Protein AF-U9SFC7-F1 (afdb_monomer_lite)

Sequence (165 aa):
MQNTEILEKFEDMKKNMADGSLTNGLVIQDLENRIRNLEADVTAKKRIILEKSETNNALWEKIKALEIKEEKMFSSRLSYSDIKDKFHWQAVKRLELDVQHDDTTVIKDMVKTFHAFFGKIIRVKGMRFIILYFNTETHLMNAINESAKINDISQGLWLKKKRFY

Radius of gyration: 39.77 Å; chains: 1; bounding box: 69×37×123 Å

Foldseek 3Di:
DVVVVVVVVVVVVVVVVVVVVVVVVVVVVVVVVVVVVVVVVVVVVVVVVVVVVVVVVVVVVVVVVVVVVVCVVVVPPQPPVNVCVQQVLKWKFWDDPDDDDDQVNVFVVLCVVLVFPGKDWDADPNTIMIMTGHRDPVSSVSQQVVQVVPDPPNGGIGTDDDDDD

Structure (mmCIF, N/CA/C/O backbone):
data_AF-U9SFC7-F1
#
_entry.id   AF-U9SFC7-F1
#
loop_
_atom_site.group_PDB
_atom_site.id
_atom_site.type_symbol
_atom_site.label_atom_id
_atom_site.label_alt_id
_atom_site.label_comp_id
_atom_site.label_asym_id
_atom_site.label_entity_id
_atom_site.label_seq_id
_atom_site.pdbx_PDB_ins_code
_atom_site.Cartn_x
_atom_site.Cartn_y
_atom_site.Cartn_z
_atom_site.occupancy
_atom_site.B_iso_or_equiv
_atom_site.auth_seq_id
_atom_site.auth_comp_id
_atom_site.auth_asym_id
_atom_site.auth_atom_id
_atom_site.pdbx_PDB_model_num
ATOM 1 N N . MET A 1 1 ? 39.777 -5.825 -84.885 1.00 63.31 1 MET A N 1
ATOM 2 C CA . MET A 1 1 ? 38.981 -6.692 -83.991 1.00 63.31 1 MET A CA 1
ATOM 3 C C . MET A 1 1 ? 39.406 -6.544 -82.528 1.00 63.31 1 MET A C 1
ATOM 5 O O . MET A 1 1 ? 38.562 -6.188 -81.726 1.00 63.31 1 MET A O 1
ATOM 9 N N . GLN A 1 2 ? 40.695 -6.671 -82.177 1.00 72.94 2 GLN A N 1
ATOM 10 C CA . GLN A 1 2 ? 41.158 -6.489 -80.783 1.00 72.94 2 GLN A CA 1
ATOM 11 C C . GLN A 1 2 ? 40.906 -5.092 -80.178 1.00 72.94 2 GLN A C 1
ATOM 13 O O . GLN A 1 2 ? 40.429 -4.993 -79.055 1.00 72.94 2 GLN A O 1
ATOM 18 N N . ASN A 1 3 ? 41.177 -4.000 -80.904 1.00 80.19 3 ASN A N 1
ATOM 19 C CA . ASN A 1 3 ? 41.010 -2.646 -80.345 1.00 80.19 3 ASN A CA 1
ATOM 20 C C . ASN A 1 3 ? 39.547 -2.286 -80.034 1.00 80.19 3 ASN A C 1
ATOM 22 O O . ASN A 1 3 ? 39.285 -1.543 -79.094 1.00 80.19 3 ASN A O 1
ATOM 26 N N . THR A 1 4 ? 38.598 -2.824 -80.802 1.00 85.94 4 THR A N 1
ATOM 27 C CA . THR A 1 4 ? 37.156 -2.638 -80.580 1.00 85.94 4 THR A CA 1
ATOM 28 C C . THR A 1 4 ? 36.675 -3.347 -79.312 1.00 85.94 4 THR A C 1
ATOM 30 O O . THR A 1 4 ? 35.965 -2.734 -78.525 1.00 85.94 4 THR A O 1
ATOM 33 N N . GLU A 1 5 ? 37.138 -4.574 -79.048 1.00 87.12 5 GLU A N 1
ATOM 34 C CA . GLU A 1 5 ? 36.825 -5.301 -77.802 1.00 87.12 5 GLU A CA 1
ATOM 35 C C . GLU A 1 5 ? 37.425 -4.623 -76.559 1.00 87.12 5 GLU A C 1
ATOM 37 O O . GLU A 1 5 ? 36.844 -4.652 -75.475 1.00 87.12 5 GLU A O 1
ATOM 42 N N . ILE A 1 6 ? 38.603 -4.003 -76.695 1.00 91.00 6 ILE A N 1
ATOM 43 C CA . ILE A 1 6 ? 39.232 -3.238 -75.610 1.00 91.00 6 ILE A CA 1
ATOM 44 C C . ILE A 1 6 ? 38.394 -1.997 -75.272 1.00 91.00 6 ILE A C 1
ATOM 46 O O . ILE A 1 6 ? 38.148 -1.733 -74.097 1.00 91.00 6 ILE A O 1
ATOM 50 N N . LEU A 1 7 ? 37.933 -1.259 -76.286 1.00 88.81 7 LEU A N 1
ATOM 51 C CA . LEU A 1 7 ? 37.062 -0.089 -76.118 1.00 88.81 7 LEU A CA 1
ATOM 52 C C . LEU A 1 7 ? 35.744 -0.440 -75.416 1.00 88.81 7 LEU A C 1
ATOM 54 O O . LEU A 1 7 ? 35.350 0.261 -74.488 1.00 88.81 7 LEU A O 1
ATOM 58 N N . GLU A 1 8 ? 35.110 -1.546 -75.804 1.00 91.38 8 GLU A N 1
ATOM 59 C CA . GLU A 1 8 ? 33.875 -2.034 -75.178 1.00 91.38 8 GLU A CA 1
ATOM 60 C C . GLU A 1 8 ? 34.084 -2.367 -73.692 1.00 91.38 8 GLU A C 1
ATOM 62 O O . GLU A 1 8 ? 33.348 -1.881 -72.835 1.00 91.38 8 GLU A O 1
ATOM 67 N N . LYS A 1 9 ? 35.173 -3.075 -73.353 1.00 93.12 9 LYS A N 1
ATOM 68 C CA . LYS A 1 9 ? 35.537 -3.361 -71.953 1.00 93.12 9 LYS A CA 1
ATOM 69 C C . LYS A 1 9 ? 35.805 -2.101 -71.128 1.00 93.12 9 LYS A C 1
ATOM 71 O O . LYS A 1 9 ? 35.504 -2.086 -69.935 1.00 93.12 9 LYS A O 1
ATOM 76 N N . PHE A 1 10 ? 36.393 -1.060 -71.721 1.00 91.69 10 PHE A N 1
ATOM 77 C CA . PHE A 1 10 ? 36.621 0.211 -71.027 1.00 91.69 10 PHE A CA 1
ATOM 78 C C . PHE A 1 10 ? 35.313 0.945 -70.722 1.00 91.69 10 PHE A C 1
ATOM 80 O O . PHE A 1 10 ? 35.169 1.481 -69.621 1.00 91.69 10 PHE A O 1
ATOM 87 N N . GLU A 1 11 ? 34.365 0.968 -71.659 1.00 91.81 11 GLU A N 1
ATOM 88 C CA . GLU A 1 11 ? 33.059 1.599 -71.438 1.00 91.81 11 GLU A CA 1
ATOM 89 C C . GLU A 1 11 ? 32.216 0.829 -70.411 1.00 91.81 11 GLU A C 1
ATOM 91 O O . GLU A 1 11 ? 31.662 1.444 -69.497 1.00 91.81 11 GLU A O 1
ATOM 96 N N . ASP A 1 12 ? 32.222 -0.506 -70.450 1.00 93.06 12 ASP A N 1
ATOM 97 C CA . ASP A 1 12 ? 31.592 -1.330 -69.410 1.00 93.06 12 ASP A CA 1
ATOM 98 C C . ASP A 1 12 ? 32.208 -1.080 -68.029 1.00 93.06 12 ASP A C 1
ATOM 100 O O . ASP A 1 12 ? 31.502 -0.960 -67.027 1.00 93.06 12 ASP A O 1
ATOM 104 N N . MET A 1 13 ? 33.535 -0.945 -67.955 1.00 93.31 13 MET A N 1
ATOM 105 C CA . MET A 1 13 ? 34.221 -0.644 -66.699 1.00 93.31 13 MET A CA 1
ATOM 106 C C . MET A 1 13 ? 33.838 0.737 -66.153 1.00 93.31 13 MET A C 1
ATOM 108 O O . MET A 1 13 ? 33.607 0.871 -64.951 1.00 93.31 13 MET A O 1
ATOM 112 N N . LYS A 1 14 ? 33.720 1.758 -67.015 1.00 92.75 14 LYS A N 1
ATOM 113 C CA . LYS A 1 14 ? 33.230 3.088 -66.613 1.00 92.75 14 LYS A CA 1
ATOM 114 C C . LYS A 1 14 ? 31.801 3.028 -66.095 1.00 92.75 14 LYS A C 1
ATOM 116 O O . LYS A 1 14 ? 31.518 3.617 -65.053 1.00 92.75 14 LYS A O 1
ATOM 121 N N . LYS A 1 15 ? 30.918 2.315 -66.796 1.00 92.12 15 LYS A N 1
ATOM 122 C CA . LYS A 1 15 ? 29.519 2.156 -66.395 1.00 92.12 15 LYS A CA 1
ATOM 123 C C . LYS A 1 15 ? 29.411 1.463 -65.038 1.00 92.12 15 LYS A C 1
ATOM 125 O O . LYS A 1 15 ? 28.776 1.996 -64.137 1.00 92.12 15 LYS A O 1
ATOM 130 N N . ASN A 1 16 ? 30.122 0.354 -64.851 1.00 92.94 16 ASN A N 1
ATOM 131 C CA . ASN A 1 16 ? 30.145 -0.374 -63.582 1.00 92.94 16 ASN A CA 1
ATOM 132 C C . ASN A 1 16 ? 30.718 0.473 -62.432 1.00 92.94 16 ASN A C 1
ATOM 134 O O . ASN A 1 16 ? 30.228 0.394 -61.306 1.00 92.94 16 ASN A O 1
ATOM 138 N N . MET A 1 17 ? 31.728 1.313 -62.697 1.00 91.31 17 MET A N 1
ATOM 139 C CA . MET A 1 17 ? 32.237 2.267 -61.704 1.00 91.31 17 MET A CA 1
ATOM 140 C C . MET A 1 17 ? 31.202 3.335 -61.336 1.00 91.31 17 MET A C 1
ATOM 142 O O . MET A 1 17 ? 31.046 3.644 -60.154 1.00 91.31 17 MET A O 1
ATOM 146 N N . ALA A 1 18 ? 30.489 3.889 -62.319 1.00 90.25 18 ALA A N 1
ATOM 147 C CA . ALA A 1 18 ? 29.443 4.880 -62.081 1.00 90.25 18 ALA A CA 1
ATOM 148 C C . ALA A 1 18 ? 28.267 4.281 -61.290 1.00 90.25 18 ALA A C 1
ATOM 150 O O . ALA A 1 18 ? 27.877 4.837 -60.264 1.00 90.25 18 ALA A O 1
ATOM 151 N N . ASP A 1 19 ? 27.769 3.113 -61.700 1.00 91.56 19 ASP A N 1
ATOM 152 C CA . ASP A 1 19 ? 26.674 2.404 -61.030 1.00 91.56 19 ASP A CA 1
ATOM 153 C C . ASP A 1 19 ? 27.064 1.993 -59.599 1.00 91.56 19 ASP A C 1
ATOM 155 O O . ASP A 1 19 ? 26.276 2.149 -58.660 1.00 91.56 19 ASP A O 1
ATOM 159 N N . GLY A 1 20 ? 28.308 1.543 -59.394 1.00 92.38 20 GLY A N 1
ATOM 160 C CA . GLY A 1 20 ? 28.853 1.253 -58.067 1.00 92.38 20 GLY A CA 1
ATOM 161 C C . GLY A 1 20 ? 28.951 2.498 -57.180 1.00 92.38 20 GLY A C 1
ATOM 162 O O . GLY A 1 20 ? 28.582 2.451 -56.006 1.00 92.38 20 GLY A O 1
ATOM 163 N N . SER A 1 21 ? 29.390 3.634 -57.733 1.00 91.50 21 SER A N 1
ATOM 164 C CA . SER A 1 21 ? 29.454 4.911 -57.010 1.00 91.50 21 SER A CA 1
ATOM 165 C C . SER A 1 21 ? 28.065 5.407 -56.596 1.00 91.50 21 SER A C 1
ATOM 167 O O . SER A 1 21 ? 27.882 5.795 -55.441 1.00 91.50 21 SER A O 1
ATOM 169 N N . LEU A 1 22 ? 27.079 5.329 -57.496 1.00 93.31 22 LEU A N 1
ATOM 170 C CA . LEU A 1 22 ? 25.687 5.693 -57.218 1.00 93.31 22 LEU A CA 1
ATOM 171 C C . LEU A 1 22 ? 25.072 4.790 -56.142 1.00 93.31 22 LEU A C 1
ATOM 173 O O . LEU A 1 22 ? 24.475 5.285 -55.186 1.00 93.31 22 LEU A O 1
ATOM 177 N N . THR A 1 23 ? 25.265 3.474 -56.261 1.00 93.12 23 THR A N 1
ATOM 178 C CA . THR A 1 23 ? 24.751 2.492 -55.294 1.00 93.12 23 THR A CA 1
ATOM 179 C C . THR A 1 23 ? 25.340 2.731 -53.905 1.00 93.12 23 THR A C 1
ATOM 181 O O . THR A 1 23 ? 24.604 2.790 -52.922 1.00 93.12 23 THR A O 1
ATOM 184 N N . ASN A 1 24 ? 26.655 2.945 -53.817 1.00 94.44 24 ASN A N 1
ATOM 185 C CA . ASN A 1 24 ? 27.319 3.242 -52.550 1.00 94.44 24 ASN A CA 1
ATOM 186 C C . ASN A 1 24 ? 26.825 4.561 -51.941 1.00 94.44 24 ASN A C 1
ATOM 188 O O . ASN A 1 24 ? 26.574 4.608 -50.740 1.00 94.44 24 ASN A O 1
ATOM 192 N N . GLY A 1 25 ? 26.634 5.608 -52.751 1.00 95.38 25 GLY A N 1
ATOM 193 C CA . GLY A 1 25 ? 26.096 6.890 -52.285 1.00 95.38 25 GLY A CA 1
ATOM 194 C C . GLY A 1 25 ? 24.703 6.759 -51.662 1.00 95.38 25 GLY A C 1
ATOM 195 O O . GLY A 1 25 ? 24.458 7.298 -50.584 1.00 95.38 25 GLY A O 1
ATOM 196 N N . LEU A 1 26 ? 23.816 5.978 -52.287 1.00 94.56 26 LEU A N 1
ATOM 197 C CA . LEU A 1 26 ? 22.476 5.704 -51.755 1.00 94.56 26 LEU A CA 1
ATOM 198 C C . LEU A 1 26 ? 22.524 4.935 -50.428 1.00 94.56 26 LEU A C 1
ATOM 200 O O . LEU A 1 26 ? 21.808 5.282 -49.489 1.00 94.56 26 LEU A O 1
ATOM 204 N N . VAL A 1 27 ? 23.381 3.913 -50.333 1.00 95.31 27 VAL A N 1
ATOM 205 C CA . VAL A 1 27 ? 23.550 3.126 -49.099 1.00 95.31 27 VAL A CA 1
ATOM 206 C C . VAL A 1 27 ? 24.110 3.989 -47.969 1.00 95.31 27 VAL A C 1
ATOM 208 O O . VAL A 1 27 ? 23.623 3.908 -46.843 1.00 95.31 27 VAL A O 1
ATOM 211 N N . ILE A 1 28 ? 25.096 4.844 -48.257 1.00 97.25 28 ILE A N 1
ATOM 212 C CA . ILE A 1 28 ? 25.664 5.774 -47.273 1.00 97.25 28 ILE A CA 1
ATOM 213 C C . ILE A 1 28 ? 24.575 6.713 -46.747 1.00 97.25 28 ILE A C 1
ATOM 215 O O . ILE A 1 28 ? 24.419 6.837 -45.534 1.00 97.25 28 ILE A O 1
ATOM 219 N N . GLN A 1 29 ? 23.764 7.293 -47.633 1.00 97.00 29 GLN A N 1
ATOM 220 C CA . GLN A 1 29 ? 22.690 8.201 -47.237 1.00 97.00 29 GLN A CA 1
ATOM 221 C C . GLN A 1 29 ? 21.628 7.511 -46.358 1.00 97.00 29 GLN A C 1
ATOM 223 O O . GLN A 1 29 ? 21.168 8.097 -45.375 1.00 97.00 29 GLN A O 1
ATOM 228 N N . ASP A 1 30 ? 21.237 6.268 -46.671 1.00 97.75 30 ASP A N 1
ATOM 229 C CA . ASP A 1 30 ? 20.319 5.494 -45.819 1.00 97.75 30 ASP A CA 1
ATOM 230 C C . ASP A 1 30 ? 20.911 5.250 -44.423 1.00 97.75 30 ASP A C 1
ATOM 232 O O . ASP A 1 30 ? 20.249 5.477 -43.406 1.00 97.75 30 ASP A O 1
ATOM 236 N N . LEU A 1 31 ? 22.184 4.851 -44.359 1.00 98.19 31 LEU A N 1
ATOM 237 C CA . LEU A 1 31 ? 22.876 4.616 -43.093 1.00 98.19 31 LEU A CA 1
ATOM 238 C C . LEU A 1 31 ? 22.991 5.896 -42.257 1.00 98.19 31 LEU A C 1
ATOM 240 O O . LEU A 1 31 ? 22.696 5.863 -41.063 1.00 98.19 31 LEU A O 1
ATOM 244 N N . GLU A 1 32 ? 23.335 7.031 -42.864 1.00 98.00 32 GLU A N 1
ATOM 245 C CA . GLU A 1 32 ? 23.390 8.333 -42.186 1.00 98.00 32 GLU A CA 1
ATOM 246 C C . GLU A 1 32 ? 22.022 8.753 -41.633 1.00 98.00 32 GLU A C 1
ATOM 248 O O . GLU A 1 32 ? 21.917 9.241 -40.504 1.00 98.00 32 GLU A O 1
ATOM 253 N N . ASN A 1 33 ? 20.944 8.527 -42.389 1.00 98.00 33 ASN A N 1
ATOM 254 C CA . ASN A 1 33 ? 19.582 8.786 -41.919 1.00 98.00 33 ASN A CA 1
ATOM 255 C C . ASN A 1 33 ? 19.225 7.912 -40.711 1.00 98.00 33 ASN A C 1
ATOM 257 O O . ASN A 1 33 ? 18.670 8.405 -39.725 1.00 98.00 33 ASN A O 1
ATOM 261 N N . ARG A 1 34 ? 19.567 6.620 -40.760 1.00 98.50 34 ARG A N 1
ATOM 262 C CA . ARG A 1 34 ? 19.332 5.681 -39.655 1.00 98.50 34 ARG A CA 1
ATOM 263 C C . ARG A 1 34 ? 20.129 6.058 -38.411 1.00 98.50 34 ARG A C 1
ATOM 265 O O . ARG A 1 34 ? 19.569 6.004 -37.319 1.00 98.50 34 ARG A O 1
ATOM 272 N N . ILE A 1 35 ? 21.385 6.479 -38.568 1.00 98.44 35 ILE A N 1
ATOM 273 C CA . ILE A 1 35 ? 22.228 6.957 -37.463 1.00 98.44 35 ILE A CA 1
ATOM 274 C C . ILE A 1 35 ? 21.574 8.165 -36.787 1.00 98.44 35 ILE A C 1
ATOM 276 O O . ILE A 1 35 ? 21.339 8.115 -35.582 1.00 98.44 35 ILE A O 1
ATOM 280 N N . ARG A 1 36 ? 21.168 9.189 -37.550 1.00 98.12 36 ARG A N 1
ATOM 281 C CA . ARG A 1 36 ? 20.505 10.382 -36.986 1.00 98.12 36 ARG A CA 1
ATOM 282 C C . ARG A 1 36 ? 19.230 10.043 -36.214 1.00 98.12 36 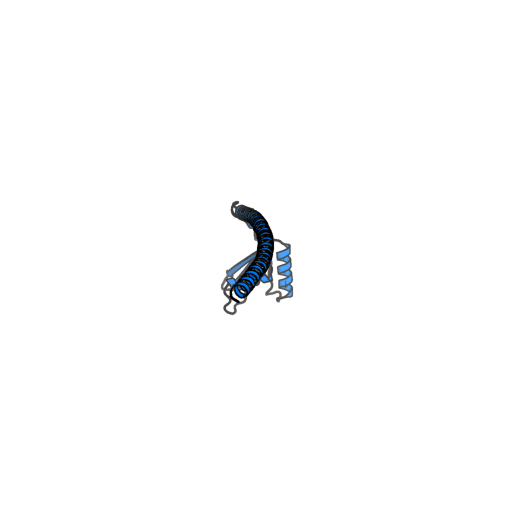ARG A C 1
ATOM 284 O O . ARG A 1 36 ? 18.999 10.575 -35.128 1.00 98.12 36 ARG A O 1
ATOM 291 N N . ASN A 1 37 ? 18.411 9.136 -36.746 1.00 97.88 37 ASN A N 1
ATOM 292 C CA . ASN A 1 37 ? 17.191 8.691 -36.068 1.00 97.88 37 ASN A CA 1
ATOM 293 C C . ASN A 1 37 ? 17.500 7.966 -34.748 1.00 97.88 37 ASN A C 1
ATOM 295 O O . ASN A 1 37 ? 16.838 8.210 -33.739 1.00 97.88 37 ASN A O 1
ATOM 299 N N . LEU A 1 38 ? 18.518 7.102 -34.737 1.00 98.31 38 LEU A N 1
ATOM 300 C CA . LEU A 1 38 ? 18.949 6.394 -33.531 1.00 98.31 38 LEU A CA 1
ATOM 301 C C . LEU A 1 38 ? 19.531 7.348 -32.482 1.00 98.31 38 LEU A C 1
ATOM 303 O O . LEU A 1 38 ? 19.229 7.209 -31.299 1.00 98.31 38 LEU A O 1
ATOM 307 N N . GLU A 1 39 ? 20.322 8.339 -32.887 1.00 98.06 39 GLU A N 1
ATOM 308 C CA . GLU A 1 39 ? 20.866 9.357 -31.980 1.00 98.06 39 GLU A CA 1
ATOM 309 C C . GLU A 1 39 ? 19.758 10.172 -31.299 1.00 98.06 39 GLU A C 1
ATOM 311 O O . GLU A 1 39 ? 19.819 10.426 -30.088 1.00 98.06 39 GLU A O 1
ATOM 316 N N . ALA A 1 40 ? 18.711 10.532 -32.050 1.00 97.81 40 ALA A N 1
ATOM 317 C CA . ALA A 1 40 ? 17.541 11.217 -31.513 1.00 97.81 40 ALA A CA 1
ATOM 318 C C . ALA A 1 40 ? 16.793 10.349 -30.483 1.00 97.81 40 ALA A C 1
ATOM 320 O O . ALA A 1 40 ? 16.498 10.819 -29.379 1.00 97.81 40 ALA A O 1
ATOM 321 N N . ASP A 1 41 ? 16.544 9.074 -30.797 1.00 97.94 41 ASP A N 1
ATOM 322 C CA . ASP A 1 41 ? 15.874 8.131 -29.890 1.00 97.94 41 ASP A CA 1
ATOM 323 C C . ASP A 1 41 ? 16.692 7.884 -28.609 1.00 97.94 41 ASP A C 1
ATOM 325 O O . ASP A 1 41 ? 16.167 7.948 -27.494 1.00 97.94 41 ASP A O 1
ATOM 329 N N . VAL A 1 42 ? 18.010 7.698 -28.734 1.00 98.12 42 VAL A N 1
ATOM 330 C CA . VAL A 1 42 ? 18.920 7.554 -27.586 1.00 98.12 42 VAL A CA 1
ATOM 331 C C . VAL A 1 42 ? 18.877 8.792 -26.691 1.00 98.12 42 VAL A C 1
ATOM 333 O O . VAL A 1 42 ? 18.839 8.666 -25.464 1.00 98.12 42 VAL A O 1
ATOM 336 N N . THR A 1 43 ? 18.855 9.988 -27.277 1.00 97.88 43 THR A N 1
ATOM 337 C CA . THR A 1 43 ? 18.789 11.247 -26.522 1.00 97.88 43 THR A CA 1
ATOM 338 C C . THR A 1 43 ? 17.470 11.371 -25.759 1.00 97.88 43 THR A C 1
ATOM 340 O O . THR A 1 43 ? 17.477 11.677 -24.563 1.00 97.88 43 THR A O 1
ATOM 343 N N . ALA A 1 44 ? 16.343 11.054 -26.405 1.00 97.88 44 ALA A N 1
ATOM 344 C CA . ALA A 1 44 ? 15.033 11.050 -25.759 1.00 97.88 44 ALA A CA 1
ATOM 345 C C . ALA A 1 44 ? 14.977 10.047 -24.593 1.00 97.88 44 ALA A C 1
ATOM 347 O O . ALA A 1 44 ? 14.558 10.397 -23.487 1.00 97.88 44 ALA A O 1
ATOM 348 N N . LYS A 1 45 ? 15.475 8.819 -24.795 1.00 98.00 45 LYS A N 1
ATOM 349 C CA . LYS A 1 45 ? 15.526 7.791 -23.742 1.00 98.00 45 LYS A CA 1
ATOM 350 C C . LYS A 1 45 ? 16.391 8.215 -22.556 1.00 98.00 45 LYS A C 1
ATOM 352 O O . LYS A 1 45 ? 15.978 8.018 -21.416 1.00 98.00 45 LYS A O 1
ATOM 357 N N . LYS A 1 46 ? 17.559 8.824 -22.796 1.00 97.75 46 LYS A N 1
ATOM 358 C CA . LYS A 1 46 ? 18.433 9.338 -21.724 1.00 97.75 46 LYS A CA 1
ATOM 359 C C . LYS A 1 46 ? 17.730 10.393 -20.873 1.00 97.75 46 LYS A C 1
ATOM 361 O O . LYS A 1 46 ? 17.818 10.330 -19.649 1.00 97.75 46 LYS A O 1
ATOM 366 N N . ARG A 1 47 ? 16.995 11.315 -21.502 1.00 97.38 47 ARG A N 1
ATOM 367 C CA . ARG A 1 47 ? 16.231 12.346 -20.788 1.00 97.38 47 ARG A CA 1
ATOM 368 C C . ARG A 1 47 ? 15.160 11.738 -19.880 1.00 97.38 47 ARG A C 1
ATOM 370 O O . ARG A 1 47 ? 15.106 12.068 -18.702 1.00 97.38 47 ARG A O 1
ATOM 377 N N . ILE A 1 48 ? 14.387 10.782 -20.398 1.00 97.81 48 ILE A N 1
ATOM 378 C CA . ILE A 1 48 ? 13.360 10.072 -19.620 1.00 97.81 48 ILE A CA 1
ATOM 379 C C . ILE A 1 48 ? 13.978 9.333 -18.425 1.00 97.81 48 ILE A C 1
ATOM 381 O O . ILE A 1 48 ? 13.407 9.325 -17.337 1.00 97.81 48 ILE A O 1
ATOM 385 N N . ILE A 1 49 ? 15.135 8.690 -18.609 1.00 98.00 49 ILE A N 1
ATOM 386 C CA . ILE A 1 49 ? 15.839 8.000 -17.518 1.00 98.00 49 ILE A CA 1
ATOM 387 C C . ILE A 1 49 ? 16.261 8.994 -16.431 1.00 98.00 49 ILE A C 1
ATOM 389 O O . ILE A 1 49 ? 16.073 8.705 -15.249 1.00 98.00 49 ILE A O 1
ATOM 393 N N . LEU A 1 50 ? 16.786 10.160 -16.816 1.00 97.50 50 LEU A N 1
ATOM 394 C CA . LEU A 1 50 ? 17.188 11.201 -15.873 1.00 97.50 50 LEU A CA 1
ATOM 395 C C . LEU A 1 50 ? 15.992 11.701 -15.051 1.00 97.50 50 LEU A C 1
ATOM 397 O O . LEU A 1 50 ? 16.032 11.641 -13.825 1.00 97.50 50 LEU A O 1
ATOM 401 N N . GLU A 1 51 ? 14.890 12.066 -15.706 1.00 96.50 51 GLU A N 1
ATOM 402 C CA . GLU A 1 51 ? 13.654 12.507 -15.040 1.00 96.50 51 GLU A CA 1
ATOM 403 C C . GLU A 1 51 ? 13.096 11.426 -14.087 1.00 96.50 51 GLU A C 1
ATOM 405 O O . GLU A 1 51 ? 12.684 11.702 -12.955 1.00 96.50 51 GLU A O 1
ATOM 410 N N . LYS A 1 52 ? 13.143 10.149 -14.496 1.00 97.38 52 LYS A N 1
ATOM 411 C CA . LYS A 1 52 ? 12.774 9.017 -13.627 1.00 97.38 52 LYS A CA 1
ATOM 412 C C . LYS A 1 52 ? 13.704 8.867 -12.419 1.00 97.38 52 LYS A C 1
ATOM 414 O O . LYS A 1 52 ? 13.251 8.497 -11.341 1.00 97.38 52 LYS A O 1
ATOM 419 N N . SER A 1 53 ? 14.996 9.146 -12.570 1.00 96.38 53 SER A N 1
ATOM 420 C CA . SER A 1 53 ? 15.943 9.080 -11.453 1.00 96.38 53 SER A CA 1
ATOM 421 C C . SER A 1 53 ? 15.710 10.197 -10.429 1.00 96.38 53 SER A C 1
ATOM 423 O O . SER A 1 53 ? 15.724 9.942 -9.227 1.00 96.38 53 SER A O 1
ATOM 425 N N . GLU A 1 54 ? 15.392 11.409 -10.886 1.00 96.81 54 GLU A N 1
ATOM 426 C CA . GLU A 1 54 ? 15.079 12.551 -10.020 1.00 96.81 54 GLU A CA 1
ATOM 427 C C . GLU A 1 54 ? 13.787 12.325 -9.230 1.00 96.81 54 GLU A C 1
ATOM 429 O O . GLU A 1 54 ? 13.743 12.545 -8.017 1.00 96.81 54 GLU A O 1
ATOM 434 N N . THR A 1 55 ? 12.746 11.817 -9.896 1.00 97.00 55 THR A N 1
ATOM 435 C CA . THR A 1 55 ? 11.485 11.454 -9.230 1.00 97.00 55 THR A CA 1
ATOM 436 C C . THR A 1 55 ? 11.686 10.349 -8.193 1.00 97.00 55 THR A C 1
ATOM 438 O O . THR A 1 55 ? 11.156 10.461 -7.087 1.00 97.00 55 THR A O 1
ATOM 441 N N . ASN A 1 56 ? 12.506 9.334 -8.486 1.00 96.69 56 ASN A N 1
ATOM 442 C CA . ASN A 1 56 ? 12.869 8.302 -7.512 1.00 96.69 56 ASN A CA 1
ATOM 443 C C . ASN A 1 56 ? 13.610 8.881 -6.297 1.00 96.69 56 ASN A C 1
ATOM 445 O O . ASN A 1 56 ? 13.288 8.522 -5.166 1.00 96.69 56 ASN A O 1
ATOM 449 N N . ASN A 1 57 ? 14.553 9.801 -6.502 1.00 96.62 57 ASN A N 1
ATOM 450 C CA . ASN A 1 57 ? 15.268 10.455 -5.402 1.00 96.62 57 ASN A CA 1
ATOM 451 C C . ASN A 1 57 ? 14.318 11.279 -4.518 1.00 96.62 57 ASN A C 1
ATOM 453 O O . ASN A 1 57 ? 14.354 11.175 -3.294 1.00 96.62 57 ASN A O 1
ATOM 457 N N . ALA A 1 58 ? 13.404 12.042 -5.124 1.00 97.25 58 ALA A N 1
ATOM 458 C CA . ALA A 1 58 ? 12.400 12.802 -4.381 1.00 97.25 58 ALA A CA 1
ATOM 459 C C . ALA A 1 58 ? 11.448 11.895 -3.577 1.00 97.25 58 ALA A C 1
ATOM 461 O O . ALA A 1 58 ? 11.009 12.262 -2.485 1.00 97.25 58 ALA A O 1
ATOM 462 N N . LEU A 1 59 ? 11.115 10.712 -4.103 1.00 97.50 59 LEU A N 1
ATOM 463 C CA . LEU A 1 59 ? 10.325 9.713 -3.381 1.00 97.50 59 LEU A CA 1
ATOM 464 C C . LEU A 1 59 ? 11.093 9.130 -2.189 1.00 97.50 59 LEU A C 1
ATOM 466 O O . LEU A 1 59 ? 10.514 9.019 -1.109 1.00 97.50 59 LEU A O 1
ATOM 470 N N . TRP A 1 60 ? 12.380 8.822 -2.353 1.00 96.69 60 TRP A N 1
ATOM 471 C CA . TRP A 1 60 ? 13.235 8.344 -1.263 1.00 96.69 60 TRP A CA 1
ATOM 472 C C . TRP A 1 60 ? 13.294 9.324 -0.087 1.00 96.69 60 TRP A C 1
ATOM 474 O O . TRP A 1 60 ? 13.117 8.913 1.059 1.00 96.69 60 TRP A O 1
ATOM 484 N N . GLU A 1 61 ? 13.441 10.623 -0.352 1.00 96.44 61 GLU A N 1
ATOM 485 C CA . GLU A 1 61 ? 13.431 11.643 0.707 1.00 96.44 61 GLU A CA 1
ATOM 486 C C . GLU A 1 61 ? 12.080 11.718 1.442 1.00 96.44 61 GLU A C 1
ATOM 488 O O . GLU A 1 61 ? 12.035 11.866 2.666 1.00 96.44 61 GLU A O 1
ATOM 493 N N . LYS A 1 62 ? 10.956 11.543 0.728 1.00 96.50 62 LYS A N 1
ATOM 494 C CA . LYS A 1 62 ? 9.624 11.474 1.355 1.00 96.50 62 LYS A CA 1
ATOM 495 C C . LYS A 1 62 ? 9.476 10.253 2.262 1.00 96.50 62 LYS A C 1
ATOM 497 O O . LYS A 1 62 ? 8.923 10.391 3.351 1.00 96.50 62 LYS A O 1
ATOM 502 N N . ILE A 1 63 ? 9.961 9.086 1.834 1.00 95.00 63 ILE A N 1
ATOM 503 C CA . ILE A 1 63 ? 9.941 7.856 2.645 1.00 95.00 63 ILE A CA 1
ATOM 504 C C . ILE A 1 63 ? 10.752 8.066 3.923 1.00 95.00 63 ILE A C 1
ATOM 506 O O . ILE A 1 63 ? 10.227 7.865 5.014 1.00 95.00 63 ILE A O 1
ATOM 510 N N . LYS A 1 64 ? 11.972 8.594 3.804 1.00 94.00 64 LYS A N 1
ATOM 511 C CA . LYS A 1 64 ? 12.842 8.881 4.949 1.00 94.00 64 LYS A CA 1
ATOM 512 C C . LYS A 1 64 ? 12.191 9.830 5.961 1.00 94.00 64 LYS A C 1
ATOM 514 O O . LYS A 1 64 ? 12.279 9.625 7.170 1.00 94.00 64 LYS A O 1
ATOM 519 N N . ALA A 1 65 ? 11.496 10.865 5.486 1.00 92.06 65 ALA A N 1
ATOM 520 C CA . ALA A 1 65 ? 10.761 11.780 6.357 1.00 92.06 65 ALA A CA 1
ATOM 521 C C . ALA A 1 65 ? 9.595 11.091 7.093 1.00 92.06 65 ALA A C 1
ATOM 523 O O . ALA A 1 65 ? 9.325 11.411 8.255 1.00 92.06 65 ALA A O 1
ATOM 524 N N . LEU A 1 66 ? 8.907 10.152 6.436 1.00 88.50 66 LEU A N 1
ATOM 525 C CA . LEU A 1 66 ? 7.839 9.360 7.048 1.00 88.50 66 LEU A CA 1
ATOM 526 C C . LEU A 1 66 ? 8.385 8.387 8.096 1.00 88.50 66 LEU A C 1
ATOM 528 O O . LEU A 1 66 ? 7.819 8.332 9.183 1.00 88.50 66 LEU A O 1
ATOM 532 N N . GLU A 1 67 ? 9.498 7.710 7.819 1.00 82.62 67 GLU A N 1
ATOM 533 C CA . GLU A 1 67 ? 10.174 6.820 8.773 1.00 82.62 67 GLU A CA 1
ATOM 534 C C . GLU A 1 67 ? 10.614 7.581 10.028 1.00 82.62 67 GLU A C 1
ATOM 536 O O . GLU A 1 67 ? 10.313 7.163 11.140 1.00 82.62 67 GLU A O 1
ATOM 541 N N . ILE A 1 68 ? 11.225 8.763 9.879 1.00 80.69 68 ILE A N 1
ATOM 542 C CA . ILE A 1 68 ? 11.600 9.611 11.025 1.00 80.69 68 ILE A CA 1
ATOM 543 C C . ILE A 1 68 ? 10.360 10.061 11.810 1.00 80.69 68 ILE A C 1
ATOM 545 O O . ILE A 1 68 ? 10.395 10.162 13.039 1.00 80.69 68 ILE A O 1
ATOM 549 N N . LYS A 1 69 ? 9.254 10.378 11.127 1.00 80.44 69 LYS A N 1
ATOM 550 C CA . LYS A 1 69 ? 7.995 10.756 11.785 1.00 80.44 69 LYS A CA 1
ATOM 551 C C . LYS A 1 69 ? 7.404 9.581 12.561 1.00 80.44 69 LYS A C 1
ATOM 553 O O . LYS A 1 69 ? 6.911 9.786 13.668 1.00 80.44 69 LYS A O 1
ATOM 558 N N . GLU A 1 70 ? 7.454 8.385 11.991 1.00 71.50 70 GLU A N 1
ATOM 559 C CA . GLU A 1 70 ? 7.039 7.144 12.632 1.00 71.50 70 GLU A CA 1
ATOM 560 C C . GLU A 1 70 ? 7.915 6.857 13.857 1.00 71.50 70 GLU A C 1
ATOM 562 O O . GLU A 1 70 ? 7.405 6.743 14.970 1.00 71.50 70 GLU A O 1
ATOM 567 N N . GLU A 1 71 ? 9.237 6.882 13.696 1.00 65.69 71 GLU A N 1
ATOM 568 C CA . GLU A 1 71 ? 10.193 6.679 14.778 1.00 65.69 71 GLU A CA 1
ATOM 569 C C . GLU A 1 71 ? 10.004 7.711 15.890 1.00 65.69 71 GLU A C 1
ATOM 571 O O . GLU A 1 71 ? 9.954 7.336 17.052 1.00 65.69 71 GLU A O 1
ATOM 576 N N . LYS A 1 72 ? 9.808 9.002 15.595 1.00 65.31 72 LYS A N 1
ATOM 577 C CA . LYS A 1 72 ? 9.490 10.016 16.624 1.00 65.31 72 LYS A CA 1
ATOM 578 C C . LYS A 1 72 ? 8.155 9.756 17.325 1.00 65.31 72 LYS A C 1
ATOM 580 O O . LYS A 1 72 ? 8.039 10.017 18.525 1.00 65.31 72 LYS A O 1
ATOM 585 N N . MET A 1 73 ? 7.164 9.231 16.605 1.00 54.56 73 MET A N 1
ATOM 586 C CA . MET A 1 73 ? 5.862 8.855 17.163 1.00 54.56 73 MET A CA 1
ATOM 587 C C . MET A 1 73 ? 5.957 7.652 18.117 1.00 54.56 73 MET A C 1
ATOM 589 O O . MET A 1 73 ? 5.091 7.503 18.980 1.00 54.56 73 MET A O 1
ATOM 593 N N . PHE A 1 74 ? 6.995 6.821 17.985 1.00 53.75 74 PHE A N 1
ATOM 594 C CA . PHE A 1 74 ? 7.212 5.629 18.812 1.00 53.75 74 PHE A CA 1
ATOM 595 C C . PHE A 1 74 ? 8.408 5.725 19.787 1.00 53.75 74 PHE A C 1
ATOM 597 O O . PHE A 1 74 ? 8.453 4.959 20.747 1.00 53.75 74 PHE A O 1
ATOM 604 N N . SER A 1 75 ? 9.350 6.656 19.587 1.00 53.09 75 SER A N 1
ATOM 605 C CA . SER A 1 75 ? 10.590 6.815 20.377 1.00 53.09 75 SER A CA 1
ATOM 606 C C . SER A 1 75 ? 10.526 7.921 21.429 1.00 53.09 75 SER A C 1
ATOM 608 O O . SER A 1 75 ? 11.255 7.866 22.424 1.00 53.09 75 SER A O 1
ATOM 610 N N . SER A 1 76 ? 9.621 8.896 21.283 1.00 56.19 76 SER A N 1
ATOM 611 C CA . SER A 1 76 ? 9.209 9.684 22.442 1.00 56.19 76 SER A CA 1
ATOM 612 C C . SER A 1 76 ? 8.524 8.705 23.390 1.00 56.19 76 SER A C 1
ATOM 614 O O . SER A 1 76 ? 7.544 8.067 23.015 1.00 56.19 76 SER A O 1
ATOM 616 N N . ARG A 1 77 ? 9.097 8.489 24.581 1.00 61.91 77 ARG A N 1
ATOM 617 C CA . ARG A 1 77 ? 8.506 7.651 25.632 1.00 61.91 77 ARG A CA 1
ATOM 618 C C . ARG A 1 77 ? 7.115 8.203 25.921 1.00 61.91 77 ARG A C 1
ATOM 620 O O . ARG A 1 77 ? 6.997 9.120 26.729 1.00 61.91 77 ARG A O 1
ATOM 627 N N . LEU A 1 78 ? 6.102 7.697 25.216 1.00 59.06 78 LEU A N 1
ATOM 628 C CA . LEU A 1 78 ? 4.721 8.104 25.406 1.00 59.06 78 LEU A CA 1
ATOM 629 C C . LEU A 1 78 ? 4.460 7.966 26.899 1.00 59.06 78 LEU A C 1
ATOM 631 O O . LEU A 1 78 ? 4.674 6.891 27.474 1.00 59.06 78 LEU A O 1
ATOM 635 N N . SER A 1 79 ? 4.089 9.071 27.543 1.00 68.81 79 SER A N 1
ATOM 636 C CA . SER A 1 79 ? 3.735 9.006 28.948 1.00 68.81 79 SER A CA 1
ATOM 637 C C . SER A 1 79 ? 2.561 8.040 29.095 1.00 68.81 79 SER A C 1
ATOM 639 O O . SER A 1 79 ? 1.828 7.759 28.140 1.00 68.81 79 SER A O 1
ATOM 641 N N . TYR A 1 80 ? 2.352 7.512 30.300 1.00 65.00 80 TYR A N 1
ATOM 642 C CA . TYR A 1 80 ? 1.190 6.660 30.547 1.00 65.00 80 TYR A CA 1
ATOM 643 C C . TYR A 1 80 ? -0.117 7.338 30.098 1.00 65.00 80 TYR A C 1
ATOM 645 O O . TYR A 1 80 ? -0.994 6.662 29.566 1.00 65.00 80 TYR A O 1
ATOM 653 N N . SER A 1 81 ? -0.215 8.663 30.245 1.00 71.44 81 SER A N 1
ATOM 654 C CA . SER A 1 81 ? -1.342 9.472 29.776 1.00 71.44 81 SER A CA 1
ATOM 655 C C . SER A 1 81 ? -1.473 9.461 28.252 1.00 71.44 81 SER A C 1
ATOM 657 O O . SER A 1 81 ? -2.553 9.167 27.755 1.00 71.44 81 SER A O 1
ATOM 659 N N . ASP A 1 82 ? -0.378 9.646 27.507 1.00 71.81 82 ASP A N 1
ATOM 660 C CA . ASP A 1 82 ? -0.402 9.637 26.035 1.00 71.81 82 ASP A CA 1
ATOM 661 C C . ASP A 1 82 ? -0.802 8.262 25.478 1.00 71.81 82 ASP A C 1
ATOM 663 O O . ASP A 1 82 ? -1.580 8.154 24.529 1.00 71.81 82 ASP A O 1
ATOM 667 N N . ILE A 1 83 ? -0.307 7.181 26.094 1.00 70.19 83 ILE A N 1
ATOM 668 C CA . ILE A 1 83 ? -0.719 5.810 25.763 1.00 70.19 83 ILE A CA 1
ATOM 669 C C . ILE A 1 83 ? -2.198 5.627 26.116 1.00 70.19 83 ILE A C 1
ATOM 671 O O . ILE A 1 83 ? -2.979 5.113 25.315 1.00 70.19 83 ILE A O 1
ATOM 675 N N . LYS A 1 84 ? -2.610 6.051 27.312 1.00 70.56 84 LYS A N 1
ATOM 676 C CA . LYS A 1 84 ? -3.990 5.904 27.772 1.00 70.56 84 LYS A CA 1
ATOM 677 C C . LYS A 1 84 ? -4.963 6.627 26.852 1.00 70.56 84 LYS A C 1
ATOM 679 O O . LYS A 1 84 ? -5.992 6.032 26.551 1.00 70.56 84 LYS A O 1
ATOM 684 N N . ASP A 1 85 ? -4.624 7.822 26.381 1.00 72.75 85 ASP A N 1
ATOM 685 C CA . ASP A 1 85 ? -5.444 8.614 25.466 1.00 72.75 85 ASP A CA 1
ATOM 686 C C . ASP A 1 85 ? -5.462 8.008 24.058 1.00 72.75 85 ASP A C 1
ATOM 688 O O . ASP A 1 85 ? -6.532 7.842 23.471 1.00 72.75 85 ASP A O 1
ATOM 692 N N . LYS A 1 86 ? -4.312 7.555 23.545 1.00 72.06 86 LYS A N 1
ATOM 693 C CA . LYS A 1 86 ? -4.216 6.927 22.216 1.00 72.06 86 LYS A CA 1
ATOM 694 C C . LYS A 1 86 ? -4.977 5.605 22.121 1.00 72.06 86 LYS A C 1
ATOM 696 O O . LYS A 1 86 ? -5.584 5.310 21.097 1.00 72.06 86 LYS A O 1
ATOM 701 N N . PHE A 1 87 ? -4.963 4.803 23.182 1.00 74.25 87 PHE A N 1
ATOM 702 C CA . PHE A 1 87 ? -5.597 3.483 23.202 1.00 74.25 87 PHE A CA 1
ATOM 703 C C . PHE A 1 87 ? -6.956 3.486 23.895 1.00 74.25 87 PHE A C 1
ATOM 705 O O . PHE A 1 87 ? -7.452 2.427 24.268 1.00 74.25 87 PHE A O 1
ATOM 712 N N . HIS A 1 88 ? -7.576 4.640 24.112 1.00 82.62 88 HIS A N 1
ATOM 713 C CA . HIS A 1 88 ? -8.761 4.717 24.956 1.00 82.62 88 HIS A CA 1
ATOM 714 C C . HIS A 1 88 ? -10.048 4.238 24.265 1.00 82.62 88 HIS A C 1
ATOM 716 O O . HIS A 1 88 ? -11.014 3.874 24.945 1.00 82.62 88 HIS A O 1
ATOM 722 N N . TRP A 1 89 ? -10.088 4.275 22.934 1.00 89.56 89 TRP A N 1
ATOM 723 C CA . TRP A 1 89 ? -11.245 3.878 22.139 1.00 89.56 89 TRP A CA 1
ATOM 724 C C . TRP A 1 89 ? -11.216 2.373 21.917 1.00 89.56 89 TRP A C 1
ATOM 726 O O . TRP A 1 89 ? -10.537 1.872 21.022 1.00 89.56 89 TRP A O 1
ATOM 736 N N . GLN A 1 90 ? -11.914 1.644 22.786 1.00 90.56 90 GLN A N 1
ATOM 737 C CA . GLN A 1 90 ? -11.892 0.185 22.806 1.00 90.56 90 GLN A CA 1
ATOM 738 C C . GLN A 1 90 ? -13.304 -0.393 22.774 1.00 90.56 90 GLN A C 1
ATOM 740 O O . GLN A 1 90 ? -14.169 0.016 23.554 1.00 90.56 90 GLN A O 1
ATOM 745 N N . ALA A 1 91 ? -13.494 -1.418 21.950 1.00 91.44 91 ALA A N 1
ATOM 746 C CA . ALA A 1 91 ? -14.676 -2.270 21.977 1.00 91.44 91 ALA A CA 1
ATOM 747 C C . ALA A 1 91 ? -14.284 -3.723 22.256 1.00 91.44 91 ALA A C 1
ATOM 749 O O . ALA A 1 91 ? -13.170 -4.145 21.943 1.00 91.44 91 ALA A O 1
ATOM 750 N N . VAL A 1 92 ? -15.188 -4.489 22.861 1.00 90.75 92 VAL A N 1
ATOM 751 C CA . VAL A 1 92 ? -14.998 -5.907 23.159 1.00 90.75 92 VAL A CA 1
ATOM 752 C C . VAL A 1 92 ? -16.128 -6.733 22.558 1.00 90.75 92 VAL A C 1
ATOM 754 O O . VAL A 1 92 ? -17.285 -6.330 22.606 1.00 90.75 92 VAL A O 1
ATOM 757 N N . LYS A 1 93 ? -15.805 -7.904 22.014 1.00 89.19 93 LYS A N 1
ATOM 758 C CA . LYS A 1 93 ? -16.787 -8.885 21.539 1.00 89.19 93 LYS A CA 1
ATOM 759 C C . LYS A 1 93 ? -16.417 -10.265 22.067 1.00 89.19 93 LYS A C 1
ATOM 761 O O . LYS A 1 93 ? -15.244 -10.642 22.069 1.00 89.19 93 LYS A O 1
ATOM 766 N N . ARG A 1 94 ? -17.410 -11.012 22.551 1.00 88.75 94 ARG A N 1
ATOM 767 C CA . ARG A 1 94 ? -17.229 -12.421 22.921 1.00 88.75 94 ARG A CA 1
ATOM 768 C C . ARG A 1 9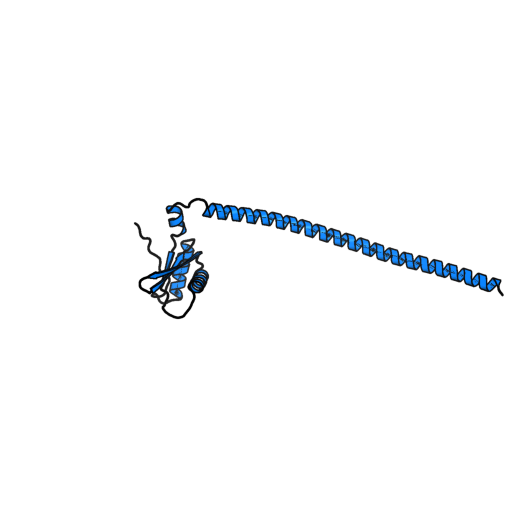4 ? -17.144 -13.248 21.640 1.00 88.75 94 ARG A C 1
ATOM 770 O O . ARG A 1 94 ? -17.949 -13.051 20.737 1.00 88.75 94 ARG A O 1
ATOM 777 N N . LEU A 1 95 ? -16.168 -14.144 21.566 1.00 86.62 95 LEU A N 1
ATOM 778 C CA . LEU A 1 95 ? -16.023 -15.081 20.456 1.00 86.62 95 LEU A CA 1
ATOM 779 C C . LEU A 1 95 ? -16.663 -16.409 20.858 1.00 86.62 95 LEU A C 1
ATOM 781 O O . LEU A 1 95 ? -16.404 -16.906 21.957 1.00 86.62 95 LEU A O 1
ATOM 785 N N . GLU A 1 96 ? -17.502 -16.964 19.988 1.00 77.31 96 GLU A N 1
ATOM 786 C CA . GLU A 1 96 ? -18.140 -18.252 20.249 1.00 77.31 96 GLU A CA 1
ATOM 787 C C . GLU A 1 96 ? -17.119 -19.396 20.219 1.00 77.31 96 GLU A C 1
ATOM 789 O O . GLU A 1 96 ? -16.049 -19.326 19.594 1.00 77.31 96 GLU A O 1
ATOM 794 N N . LEU A 1 97 ? -17.423 -20.432 20.997 1.00 66.19 97 LEU A N 1
ATOM 795 C CA . LEU A 1 97 ? -16.659 -21.667 21.032 1.00 66.19 97 LEU A CA 1
ATOM 796 C C . LEU A 1 97 ? -17.118 -22.530 19.863 1.00 66.19 97 LEU A C 1
ATOM 798 O O . LEU A 1 97 ? -17.864 -23.474 20.075 1.00 66.19 97 LEU A O 1
ATOM 802 N N . ASP A 1 98 ? -16.671 -22.212 18.648 1.00 55.38 98 ASP A N 1
ATOM 803 C CA . ASP A 1 98 ? -16.531 -23.276 17.664 1.00 55.38 98 ASP A CA 1
ATOM 804 C C . ASP A 1 98 ? -15.450 -23.034 16.598 1.00 55.38 98 ASP A C 1
ATOM 806 O O . ASP A 1 98 ? -15.179 -21.912 16.173 1.00 55.38 98 ASP A O 1
ATOM 810 N N . VAL A 1 99 ? -14.803 -24.153 16.265 1.00 53.56 99 VAL A N 1
ATOM 811 C CA . VAL A 1 99 ? -13.926 -24.505 15.132 1.00 53.56 99 VAL A CA 1
ATOM 812 C C . VAL A 1 99 ? -12.749 -23.578 14.735 1.00 53.56 99 VAL A C 1
ATOM 814 O O . VAL A 1 99 ? -12.865 -22.618 13.975 1.00 53.56 99 VAL A O 1
ATOM 817 N N . GLN A 1 100 ? -11.550 -24.000 15.165 1.00 59.78 100 GLN A N 1
ATOM 818 C CA . GLN A 1 100 ? -10.258 -24.012 14.435 1.00 59.78 100 GLN A CA 1
ATOM 819 C C . GLN A 1 100 ? -9.687 -22.746 13.764 1.00 59.78 100 GLN A C 1
ATOM 821 O O . GLN A 1 100 ? -8.660 -22.848 13.096 1.00 59.78 100 GLN A O 1
ATOM 826 N N . HIS A 1 101 ? -10.249 -21.554 13.935 1.00 64.50 101 HIS A N 1
ATOM 827 C CA . HIS A 1 101 ? -9.602 -20.369 13.366 1.00 64.50 101 HIS A CA 1
ATOM 828 C C . HIS A 1 101 ? -8.457 -19.914 14.269 1.00 64.50 101 HIS A C 1
ATOM 830 O O . HIS A 1 101 ? -8.667 -19.638 15.456 1.00 64.50 101 HIS A O 1
ATOM 836 N N . ASP A 1 102 ? -7.252 -19.861 13.692 1.00 83.62 102 ASP A N 1
ATOM 837 C CA . ASP A 1 102 ? -6.081 -19.283 14.345 1.00 83.62 102 ASP A CA 1
ATOM 838 C C . ASP A 1 102 ? -6.408 -17.864 14.824 1.00 83.62 102 ASP A C 1
ATOM 840 O O . ASP A 1 102 ? -7.068 -17.089 14.119 1.00 83.62 102 ASP A O 1
ATOM 844 N N . ASP A 1 103 ? -5.943 -17.523 16.028 1.00 86.25 103 ASP A N 1
ATOM 845 C CA . ASP A 1 103 ? -6.216 -16.230 16.660 1.00 86.25 103 ASP A CA 1
ATOM 846 C C . ASP A 1 103 ? -5.824 -15.071 15.720 1.00 86.25 103 ASP A C 1
ATOM 848 O O . ASP A 1 103 ? -6.509 -14.048 15.680 1.00 86.25 103 ASP A O 1
ATOM 852 N N . THR A 1 104 ? -4.771 -15.244 14.909 1.00 88.19 104 THR A N 1
ATOM 853 C CA . THR A 1 104 ? -4.307 -14.244 13.939 1.00 88.19 104 THR A CA 1
ATOM 854 C C . THR A 1 104 ? -5.339 -13.983 12.850 1.00 88.19 104 THR A C 1
ATOM 856 O O . THR A 1 104 ? -5.573 -12.827 12.499 1.00 88.19 104 THR A O 1
ATOM 859 N N . THR A 1 105 ? -5.964 -15.030 12.312 1.00 89.88 105 THR A N 1
ATOM 860 C CA . THR A 1 105 ? -6.970 -14.907 11.248 1.00 89.88 105 THR A CA 1
ATOM 861 C C . THR A 1 105 ? -8.212 -14.204 11.777 1.00 89.88 105 THR A C 1
ATOM 863 O O . THR A 1 105 ? -8.658 -13.224 11.187 1.00 89.88 105 THR A O 1
ATOM 866 N N . VAL A 1 106 ? -8.690 -14.606 12.960 1.00 89.06 106 VAL A N 1
ATOM 867 C CA . VAL A 1 106 ? -9.837 -13.957 13.615 1.00 89.06 106 VAL A CA 1
ATOM 868 C C . VAL A 1 106 ? -9.561 -12.476 13.875 1.00 89.06 106 VAL A C 1
ATOM 870 O O . VAL A 1 106 ? -10.420 -11.629 13.629 1.00 89.06 106 VAL A O 1
ATOM 873 N N . ILE A 1 107 ? -8.359 -12.139 14.355 1.00 91.06 107 ILE A N 1
ATOM 874 C CA . ILE A 1 107 ? -7.970 -10.743 14.584 1.00 91.06 107 ILE A CA 1
ATOM 875 C C . ILE A 1 107 ? -7.958 -9.965 13.266 1.00 91.06 107 ILE A C 1
ATOM 877 O O . ILE A 1 107 ? -8.540 -8.883 13.214 1.00 91.06 107 ILE A O 1
ATOM 881 N N . LYS A 1 108 ? -7.336 -10.498 12.207 1.00 92.06 108 LYS A N 1
ATOM 882 C CA . LYS A 1 108 ? -7.253 -9.832 10.896 1.00 92.06 108 LYS A CA 1
ATOM 883 C C . LYS A 1 108 ? -8.634 -9.559 10.306 1.00 92.06 108 LYS A C 1
ATOM 885 O O . LYS A 1 108 ? -8.890 -8.431 9.883 1.00 92.06 108 LYS A O 1
ATOM 890 N N . ASP A 1 109 ? -9.524 -10.545 10.331 1.00 90.69 109 ASP A N 1
ATOM 891 C CA . ASP A 1 109 ? -10.873 -10.411 9.781 1.00 90.69 109 ASP A CA 1
ATOM 892 C C . ASP A 1 109 ? -11.691 -9.377 10.550 1.00 90.69 109 ASP A C 1
ATOM 894 O O . ASP A 1 109 ? -12.322 -8.510 9.946 1.00 90.69 109 ASP A O 1
ATOM 898 N N . MET A 1 110 ? -11.629 -9.398 11.883 1.00 88.75 110 MET A N 1
ATOM 899 C CA . MET A 1 110 ? -12.344 -8.433 12.723 1.00 88.75 110 MET A CA 1
ATOM 900 C C . MET A 1 110 ? -11.787 -7.014 12.569 1.00 88.75 110 MET A C 1
ATOM 902 O O . MET A 1 110 ? -12.555 -6.059 12.461 1.00 88.75 110 MET A O 1
ATOM 906 N N . VAL A 1 111 ? -10.459 -6.867 12.515 1.00 90.94 111 VAL A N 1
ATOM 907 C CA . VAL A 1 111 ? -9.794 -5.576 12.284 1.00 90.94 111 VAL A CA 1
ATOM 908 C C . VAL A 1 111 ? -10.218 -4.990 10.940 1.00 90.94 111 VAL A C 1
ATOM 910 O O . VAL A 1 111 ? -10.587 -3.819 10.881 1.00 90.94 111 VAL A O 1
ATOM 913 N N . LYS A 1 112 ? -10.238 -5.810 9.884 1.00 92.69 112 LYS A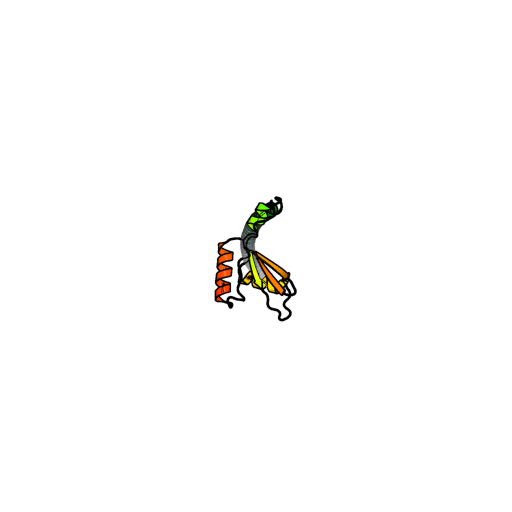 N 1
ATOM 914 C CA . LYS A 1 112 ? -10.669 -5.395 8.546 1.00 92.69 112 LYS A CA 1
ATOM 915 C C . LYS A 1 112 ? -12.160 -5.057 8.498 1.00 92.69 112 LYS A C 1
ATOM 917 O O . LYS A 1 112 ? -12.521 -4.019 7.959 1.00 92.69 112 LYS A O 1
ATOM 922 N N . THR A 1 113 ? -13.010 -5.895 9.088 1.00 90.38 113 THR A N 1
ATOM 923 C CA . THR A 1 113 ? -14.474 -5.722 9.093 1.00 90.38 113 THR A CA 1
ATOM 924 C C . THR A 1 113 ? -14.882 -4.412 9.760 1.00 90.38 113 THR A C 1
ATOM 926 O O . THR A 1 113 ? -15.681 -3.651 9.220 1.00 90.38 113 THR A O 1
ATOM 929 N N . PHE A 1 114 ? -14.303 -4.114 10.923 1.00 88.50 114 PHE A N 1
ATOM 930 C CA . PHE A 1 114 ? -14.680 -2.944 11.718 1.00 88.50 114 PHE A CA 1
ATOM 931 C C . PHE A 1 114 ? -13.756 -1.741 11.520 1.00 88.50 114 PHE A C 1
ATOM 933 O O . PHE A 1 114 ? -13.932 -0.737 12.203 1.00 88.50 114 PHE A O 1
ATOM 940 N N . HIS A 1 115 ? -12.791 -1.819 10.598 1.00 89.81 115 HIS A N 1
ATOM 941 C CA . HIS A 1 115 ? -11.797 -0.768 10.353 1.00 89.81 115 HIS A 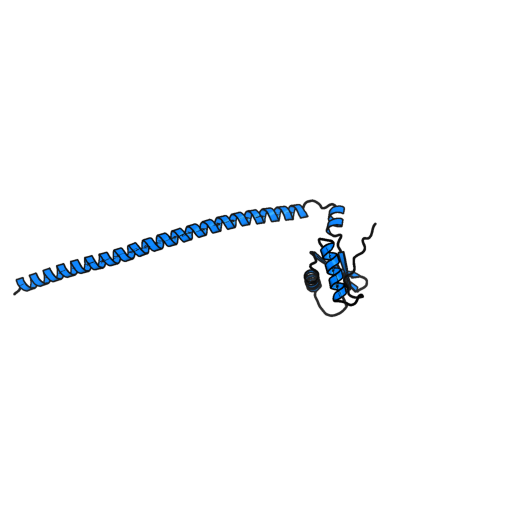CA 1
ATOM 942 C C . HIS A 1 115 ? -11.054 -0.346 11.636 1.00 89.81 115 HIS A C 1
ATOM 944 O O . HIS A 1 115 ? -10.825 0.836 11.899 1.00 89.81 115 HIS A O 1
ATOM 950 N N . ALA A 1 116 ? -10.708 -1.327 12.472 1.00 89.75 116 ALA A N 1
ATOM 951 C CA . ALA A 1 116 ? -9.965 -1.091 13.704 1.00 89.75 116 ALA A CA 1
ATOM 952 C C . ALA A 1 116 ? -8.474 -0.842 13.413 1.00 89.75 116 ALA A C 1
ATOM 954 O O . ALA A 1 116 ? -7.942 -1.245 12.383 1.00 89.75 116 ALA A O 1
ATOM 955 N N . PHE A 1 117 ? -7.777 -0.199 14.349 1.00 87.00 117 PHE A N 1
ATOM 956 C CA . PHE A 1 117 ? -6.327 0.001 14.279 1.00 87.00 117 PHE A CA 1
ATOM 957 C C . PHE A 1 117 ? -5.557 -1.249 14.724 1.00 87.00 117 PHE A C 1
ATOM 959 O O . PHE A 1 117 ? -4.550 -1.621 14.130 1.00 87.00 117 PHE A O 1
ATOM 966 N N . PHE A 1 118 ? -6.030 -1.899 15.786 1.00 86.44 118 PHE A N 1
ATOM 967 C CA . PHE A 1 118 ? -5.374 -3.055 16.387 1.00 86.44 118 PHE A CA 1
ATOM 968 C C . PHE A 1 118 ? -6.411 -3.961 17.052 1.00 86.44 118 PHE A C 1
ATOM 970 O O . PHE A 1 118 ? -7.458 -3.495 17.506 1.00 86.44 118 PHE A O 1
ATOM 977 N N . GLY A 1 119 ? -6.115 -5.257 17.133 1.00 90.44 119 GLY A N 1
ATOM 978 C CA . GLY A 1 119 ? -6.970 -6.243 17.780 1.00 90.44 119 GLY A CA 1
ATOM 979 C C . GLY A 1 119 ? -6.163 -7.205 18.640 1.00 90.44 119 GLY A C 1
ATOM 980 O O . GLY A 1 119 ? -5.050 -7.588 18.288 1.00 90.44 119 GLY A O 1
ATOM 981 N N . LYS A 1 120 ? -6.732 -7.613 19.775 1.00 91.06 120 LYS A N 1
ATOM 982 C CA . LYS A 1 120 ? -6.133 -8.606 20.671 1.00 91.06 120 LYS A CA 1
ATOM 983 C C . LYS A 1 120 ? -7.185 -9.570 21.191 1.00 91.06 120 LYS A C 1
ATOM 985 O O . LYS A 1 120 ? -8.225 -9.140 21.684 1.00 91.06 120 LYS A O 1
ATOM 990 N N . ILE A 1 121 ? -6.870 -10.862 21.174 1.00 90.50 121 ILE A N 1
ATOM 991 C CA . ILE A 1 121 ? -7.674 -11.883 21.846 1.00 90.50 121 ILE A CA 1
ATOM 992 C C . ILE A 1 121 ? -7.214 -12.036 23.299 1.00 90.50 121 ILE A C 1
ATOM 994 O O . ILE A 1 121 ? -6.021 -12.114 23.599 1.00 90.50 121 ILE A O 1
ATOM 998 N N . ILE A 1 122 ? -8.177 -12.073 24.215 1.00 89.75 122 ILE A N 1
ATOM 999 C CA . ILE A 1 122 ? -7.989 -12.399 25.627 1.00 89.75 122 ILE A CA 1
ATOM 1000 C C . ILE A 1 122 ? -8.844 -13.612 25.992 1.00 89.75 122 ILE A C 1
ATOM 1002 O O . ILE A 1 122 ? -9.938 -13.807 25.463 1.00 89.75 122 ILE A O 1
ATOM 1006 N N . ARG A 1 123 ? -8.340 -14.433 26.913 1.00 88.81 123 ARG A N 1
ATOM 1007 C CA . ARG A 1 123 ? -9.026 -15.623 27.426 1.00 88.81 123 ARG A CA 1
ATOM 1008 C C . ARG A 1 123 ? -9.373 -15.395 28.896 1.00 88.81 123 ARG A C 1
ATOM 1010 O O . ARG A 1 123 ? -8.485 -15.100 29.689 1.00 88.81 123 ARG A O 1
ATOM 1017 N N . VAL A 1 124 ? -10.649 -15.507 29.262 1.00 84.88 124 VAL A N 1
ATOM 1018 C CA . VAL A 1 124 ? -11.147 -15.311 30.634 1.00 84.88 124 VAL A CA 1
ATOM 1019 C C . VAL A 1 124 ? -12.060 -16.475 30.998 1.00 84.88 124 VAL A C 1
ATOM 1021 O O . VAL A 1 124 ? -13.093 -16.660 30.364 1.00 84.88 124 VAL A O 1
ATOM 1024 N N . LYS A 1 125 ? -11.690 -17.263 32.020 1.00 86.44 125 LYS A N 1
ATOM 1025 C CA . LYS A 1 125 ? -12.446 -18.454 32.468 1.00 86.44 125 LYS A CA 1
ATOM 1026 C C . LYS A 1 125 ? -12.826 -19.404 31.312 1.00 86.44 125 LYS A C 1
ATOM 1028 O O . LYS A 1 125 ? -13.963 -19.846 31.218 1.00 86.44 125 LYS A O 1
ATOM 1033 N N . GLY A 1 126 ? -11.893 -19.653 30.389 1.00 79.94 126 GLY A N 1
ATOM 1034 C CA . GLY A 1 126 ? -12.119 -20.505 29.211 1.00 79.94 126 GLY A CA 1
ATOM 1035 C C . GLY A 1 126 ? -12.871 -19.841 28.048 1.00 79.94 126 GLY A C 1
ATOM 1036 O O . GLY A 1 126 ? -12.909 -20.401 26.959 1.00 79.94 126 GLY A O 1
ATOM 1037 N N . MET A 1 127 ? -13.407 -18.629 28.224 1.00 83.19 127 MET A N 1
ATOM 1038 C CA . MET A 1 127 ? -14.067 -17.869 27.158 1.00 83.19 127 MET A CA 1
ATOM 1039 C C . MET A 1 127 ? -13.079 -16.960 26.426 1.00 83.19 127 MET A C 1
ATOM 1041 O O . MET A 1 127 ? -12.237 -16.313 27.055 1.00 83.19 127 MET A O 1
ATOM 1045 N N . ARG A 1 128 ? -13.206 -16.871 25.099 1.00 88.19 128 ARG A N 1
ATOM 1046 C CA . ARG A 1 128 ? -12.419 -15.960 24.257 1.00 88.19 128 ARG A CA 1
ATOM 1047 C C . ARG A 1 128 ? -13.163 -14.644 24.049 1.00 88.19 128 ARG A C 1
ATOM 1049 O O . ARG A 1 128 ? -14.357 -14.630 23.760 1.00 88.19 128 ARG A O 1
ATOM 1056 N N . PHE A 1 129 ? -12.436 -13.541 24.143 1.00 88.38 129 PHE A N 1
ATOM 1057 C CA . PHE A 1 129 ? -12.921 -12.211 23.795 1.00 88.38 129 PHE A CA 1
ATOM 1058 C C . PHE A 1 129 ? -11.913 -11.539 22.882 1.00 88.38 129 PHE A C 1
ATOM 1060 O O . PHE A 1 129 ? -10.711 -11.641 23.117 1.00 88.38 129 PHE A O 1
ATOM 1067 N N . ILE A 1 130 ? -12.394 -10.810 21.885 1.00 90.25 130 ILE A N 1
ATOM 1068 C CA . ILE A 1 130 ? -11.568 -9.898 21.105 1.00 90.25 130 ILE A CA 1
ATOM 1069 C C . ILE A 1 130 ? -11.770 -8.475 21.619 1.00 90.25 130 ILE A C 1
ATOM 1071 O O . ILE A 1 130 ? -12.901 -8.039 21.822 1.00 90.25 130 ILE A O 1
ATOM 1075 N N . ILE A 1 131 ? -10.669 -7.764 21.847 1.00 91.38 131 ILE A N 1
ATOM 1076 C CA . ILE A 1 131 ? -10.646 -6.323 22.090 1.00 91.38 131 ILE A CA 1
ATOM 1077 C C . ILE A 1 131 ? -10.139 -5.660 20.815 1.00 91.38 131 ILE A C 1
ATOM 1079 O O . ILE A 1 131 ? -9.036 -5.972 20.364 1.00 91.38 131 ILE A O 1
ATOM 1083 N N . LEU A 1 132 ? -10.926 -4.741 20.268 1.00 91.81 132 LEU A N 1
ATOM 1084 C CA . LEU A 1 132 ? -10.555 -3.897 19.138 1.00 91.81 132 LEU A CA 1
ATOM 1085 C C . LEU A 1 132 ? -10.248 -2.484 19.629 1.00 91.81 132 LEU A C 1
ATOM 1087 O O . LEU A 1 132 ? -10.948 -1.960 20.497 1.00 91.81 132 LEU A O 1
ATOM 1091 N N . TYR A 1 133 ? -9.205 -1.888 19.064 1.00 90.62 133 TYR A N 1
ATOM 1092 C CA . TYR A 1 133 ? -8.724 -0.547 19.371 1.00 90.62 133 TYR A CA 1
ATOM 1093 C C . TYR A 1 133 ? -8.916 0.349 18.153 1.00 90.62 133 TYR A C 1
ATOM 1095 O O . TYR A 1 133 ? -8.610 -0.058 17.031 1.00 90.62 133 TYR A O 1
ATOM 1103 N N . PHE A 1 134 ? -9.383 1.571 18.376 1.00 89.69 134 PHE A N 1
ATOM 1104 C CA . PHE A 1 134 ? -9.691 2.535 17.325 1.00 89.69 134 PHE A CA 1
ATOM 1105 C C . PHE A 1 134 ? -8.894 3.822 17.528 1.00 89.69 134 PHE A C 1
ATOM 1107 O O . PHE A 1 134 ? -8.598 4.210 18.654 1.00 89.69 134 PHE A O 1
ATOM 1114 N N . ASN A 1 135 ? -8.563 4.504 16.431 1.00 85.75 135 ASN A N 1
ATOM 1115 C CA . ASN A 1 135 ? -7.822 5.767 16.494 1.00 85.75 135 ASN A CA 1
ATOM 1116 C C . ASN A 1 135 ? -8.714 6.959 16.872 1.00 85.75 135 ASN A C 1
ATOM 1118 O O . ASN A 1 135 ? -8.214 7.958 17.378 1.00 85.75 135 ASN A O 1
ATOM 1122 N N . THR A 1 136 ? -10.025 6.877 16.616 1.00 85.31 136 THR A N 1
ATOM 1123 C CA . THR A 1 136 ? -10.975 7.967 16.881 1.00 85.31 136 THR A CA 1
ATOM 1124 C C . THR A 1 136 ? -12.289 7.436 17.449 1.00 85.31 136 THR A C 1
ATOM 1126 O O . THR A 1 136 ? -12.683 6.299 17.176 1.00 85.31 136 THR A O 1
ATOM 1129 N N . GLU A 1 137 ? -12.993 8.288 18.196 1.00 86.75 137 GLU A N 1
ATOM 1130 C CA . GLU A 1 137 ? -14.337 8.002 18.712 1.00 86.75 137 GLU A CA 1
ATOM 1131 C C . GLU A 1 137 ? -15.316 7.666 17.587 1.00 86.75 137 GLU A C 1
ATOM 1133 O O . GLU A 1 137 ? -16.078 6.710 17.687 1.00 86.75 137 GLU A O 1
ATOM 1138 N N . THR A 1 138 ? -15.252 8.402 16.476 1.00 87.75 138 THR A N 1
ATOM 1139 C CA . THR A 1 138 ? -16.130 8.193 15.320 1.00 87.75 138 THR A CA 1
ATOM 1140 C C . THR A 1 138 ? -16.011 6.775 14.765 1.00 87.75 138 THR A C 1
ATOM 1142 O O . THR A 1 138 ? -17.029 6.130 14.529 1.00 87.75 138 THR A O 1
ATOM 1145 N N . HIS A 1 139 ? -14.789 6.250 14.601 1.00 90.12 139 HIS A N 1
ATOM 1146 C CA . HIS A 1 139 ? -14.594 4.881 14.113 1.00 90.12 139 HIS A CA 1
ATOM 1147 C C . HIS A 1 139 ? -15.132 3.841 15.098 1.00 90.12 139 HIS A C 1
ATOM 1149 O O . HIS A 1 139 ? -15.768 2.876 14.680 1.00 90.12 139 HIS A O 1
ATOM 1155 N N . LEU A 1 140 ? -14.931 4.059 16.401 1.00 90.50 140 LEU A N 1
ATOM 1156 C CA . LEU A 1 140 ? -15.478 3.196 17.444 1.00 90.50 140 LEU A CA 1
ATOM 1157 C C . LEU A 1 140 ? -17.012 3.168 17.405 1.00 90.50 140 LEU A C 1
ATOM 1159 O O . LEU A 1 140 ? -17.605 2.092 17.39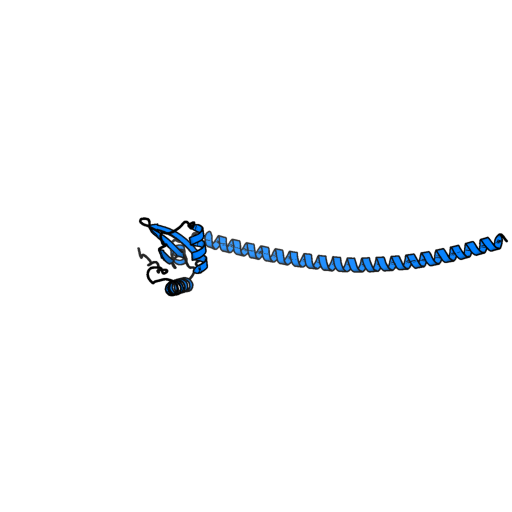1 1.00 90.50 140 LEU A O 1
ATOM 1163 N N . MET A 1 141 ? -17.651 4.338 17.377 1.00 88.50 141 MET A N 1
ATOM 1164 C CA . MET A 1 141 ? -19.112 4.445 17.376 1.00 88.50 141 MET A CA 1
ATOM 1165 C C . MET A 1 141 ? -19.714 3.838 16.109 1.00 88.50 141 MET A C 1
ATOM 1167 O O . MET A 1 141 ? -20.692 3.096 16.191 1.00 88.50 141 MET A O 1
ATOM 1171 N N . ASN A 1 142 ? -19.086 4.065 14.953 1.00 91.31 142 ASN A N 1
ATOM 1172 C CA . ASN A 1 142 ? -19.486 3.427 13.702 1.00 91.31 142 ASN A CA 1
ATOM 1173 C C . ASN A 1 142 ? -19.384 1.901 13.799 1.00 91.31 142 ASN A C 1
ATOM 1175 O O . ASN A 1 142 ? -20.343 1.211 13.469 1.00 91.31 142 ASN A O 1
ATOM 1179 N N . ALA A 1 143 ? -18.273 1.367 14.313 1.00 90.12 143 ALA A N 1
ATOM 1180 C CA . ALA A 1 143 ? -18.095 -0.074 14.471 1.00 90.12 143 ALA A CA 1
ATOM 1181 C C . ALA A 1 143 ? -19.141 -0.703 15.407 1.00 90.12 143 ALA A C 1
ATOM 1183 O O . ALA A 1 143 ? -19.662 -1.777 15.107 1.00 90.12 143 ALA A O 1
ATOM 1184 N N . ILE A 1 144 ? -19.485 -0.036 16.515 1.00 89.12 144 ILE A N 1
ATOM 1185 C CA . ILE A 1 144 ? -20.546 -0.491 17.427 1.00 89.12 144 ILE A CA 1
ATOM 1186 C C . ILE A 1 144 ? -21.896 -0.506 16.701 1.00 89.12 144 ILE A C 1
ATOM 1188 O O . ILE A 1 144 ? -22.585 -1.527 16.729 1.00 89.12 144 ILE A O 1
ATOM 1192 N N . ASN A 1 145 ? -22.241 0.578 16.003 1.00 87.44 145 ASN A N 1
ATOM 1193 C CA . ASN A 1 145 ? -23.501 0.693 15.270 1.00 87.44 145 ASN A CA 1
ATOM 1194 C C . ASN A 1 145 ? -23.630 -0.371 14.173 1.00 87.44 145 ASN A C 1
ATOM 1196 O O . ASN A 1 145 ? -24.666 -1.023 14.077 1.00 87.44 145 ASN A O 1
ATOM 1200 N N . GLU A 1 146 ? -22.580 -0.598 13.381 1.00 86.75 146 GLU A N 1
ATOM 1201 C CA . GLU A 1 146 ? -22.567 -1.658 12.366 1.00 86.75 146 GLU A CA 1
ATOM 1202 C C . GLU A 1 146 ? -22.681 -3.046 13.003 1.00 86.75 146 GLU A C 1
ATOM 1204 O O . GLU A 1 146 ? -23.445 -3.891 12.541 1.00 86.75 146 GLU A O 1
ATOM 1209 N N . SER A 1 147 ? -22.001 -3.277 14.128 1.00 86.38 147 SER A N 1
ATOM 1210 C CA . SER A 1 147 ? -22.100 -4.558 14.829 1.00 86.38 147 SER A CA 1
ATOM 1211 C C . SER A 1 147 ? -23.512 -4.856 15.340 1.00 86.38 147 SER A C 1
ATOM 1213 O O . SER A 1 147 ? -23.909 -6.021 15.326 1.00 86.38 147 SER A O 1
ATOM 1215 N N . ALA A 1 148 ? -24.254 -3.820 15.751 1.00 81.94 148 ALA A N 1
ATOM 1216 C CA . ALA A 1 148 ? -25.619 -3.918 16.259 1.00 81.94 148 ALA A CA 1
ATOM 1217 C C . ALA A 1 148 ? -26.653 -4.136 15.145 1.00 81.94 148 ALA A C 1
ATOM 1219 O O . ALA A 1 148 ? -27.716 -4.688 15.403 1.00 81.94 148 ALA A O 1
ATOM 1220 N N . LYS A 1 149 ? -26.346 -3.727 13.906 1.00 78.81 149 LYS A N 1
ATOM 1221 C CA . LYS A 1 149 ? -27.178 -4.027 12.730 1.00 78.81 149 LYS A CA 1
ATOM 1222 C C . LYS A 1 149 ? -27.037 -5.479 12.273 1.00 78.81 149 LYS A C 1
ATOM 1224 O O . LYS A 1 149 ? -27.979 -6.036 11.726 1.00 78.81 149 LYS A O 1
ATOM 1229 N N . ILE A 1 150 ? -25.843 -6.052 12.439 1.00 68.44 150 ILE A N 1
ATOM 1230 C CA . ILE A 1 150 ? -25.466 -7.341 11.840 1.00 68.44 150 ILE A CA 1
ATOM 1231 C C . ILE A 1 150 ? -25.676 -8.518 12.802 1.00 68.44 150 ILE A C 1
ATOM 1233 O O . ILE A 1 150 ? -25.960 -9.622 12.352 1.00 68.44 150 ILE A O 1
ATOM 1237 N N . ASN A 1 151 ? -25.503 -8.316 14.109 1.00 63.91 151 ASN A N 1
ATOM 1238 C CA . ASN A 1 151 ? -25.551 -9.395 15.099 1.00 63.91 151 ASN A CA 1
ATOM 1239 C C . ASN A 1 151 ? -26.708 -9.176 16.080 1.00 63.91 151 ASN A C 1
ATOM 1241 O O . ASN A 1 151 ? -27.040 -8.030 16.385 1.00 63.91 151 ASN A O 1
ATOM 1245 N N . ASP A 1 152 ? -27.242 -10.260 16.652 1.00 61.00 152 ASP A N 1
ATOM 1246 C CA . ASP A 1 152 ? -28.106 -10.164 17.833 1.00 61.00 152 ASP A CA 1
ATOM 1247 C C . ASP A 1 152 ? -27.407 -9.348 18.928 1.00 61.00 152 ASP A C 1
ATOM 1249 O O . ASP A 1 152 ? -26.181 -9.399 19.076 1.00 61.00 152 ASP A O 1
ATOM 1253 N N . ILE A 1 153 ? -28.183 -8.609 19.730 1.00 57.66 153 ILE A N 1
ATOM 1254 C CA . ILE A 1 153 ? -27.676 -7.695 20.773 1.00 57.66 153 ILE A CA 1
ATOM 1255 C C . ILE A 1 153 ? -26.628 -8.387 21.665 1.00 57.66 153 ILE A C 1
ATOM 1257 O O . ILE A 1 153 ? -25.663 -7.759 22.084 1.00 57.66 153 ILE A O 1
ATOM 1261 N N . SER A 1 154 ? -26.767 -9.695 21.901 1.00 55.53 154 SER A N 1
ATOM 1262 C CA . SER A 1 154 ? -25.863 -10.531 22.703 1.00 55.53 154 SER A CA 1
ATOM 1263 C C . SER A 1 154 ? -24.489 -10.821 22.062 1.00 55.53 154 SER A C 1
ATOM 1265 O O . SER A 1 154 ? -23.553 -11.190 22.777 1.00 55.53 154 SER A O 1
ATOM 1267 N N . GLN A 1 155 ? -24.342 -10.637 20.748 1.00 65.38 155 GLN A N 1
ATOM 1268 C CA . GLN A 1 155 ? -23.151 -10.954 19.945 1.00 65.38 155 GLN A CA 1
ATOM 1269 C C . GLN A 1 155 ? -22.489 -9.718 19.297 1.00 65.38 155 GLN A C 1
ATOM 1271 O O . GLN A 1 155 ? -21.487 -9.848 18.583 1.00 65.38 155 GLN A O 1
ATOM 1276 N N . GLY A 1 156 ? -23.019 -8.514 19.534 1.00 76.94 156 GLY A N 1
ATOM 1277 C CA . GLY A 1 156 ? -22.450 -7.252 19.048 1.00 76.94 156 GLY A CA 1
ATOM 1278 C C . GLY A 1 156 ? -21.094 -6.881 19.673 1.00 76.94 156 GLY A C 1
ATOM 1279 O O . GLY A 1 156 ? -20.590 -7.545 20.583 1.00 76.94 156 GLY A O 1
ATOM 1280 N N . LEU A 1 157 ? -20.480 -5.806 19.169 1.00 84.00 157 LEU A N 1
ATOM 1281 C CA . LEU A 1 157 ? -19.344 -5.139 19.811 1.00 84.00 157 LEU A CA 1
ATOM 1282 C C . LEU A 1 157 ? -19.851 -4.237 20.936 1.00 84.00 157 LEU A C 1
ATOM 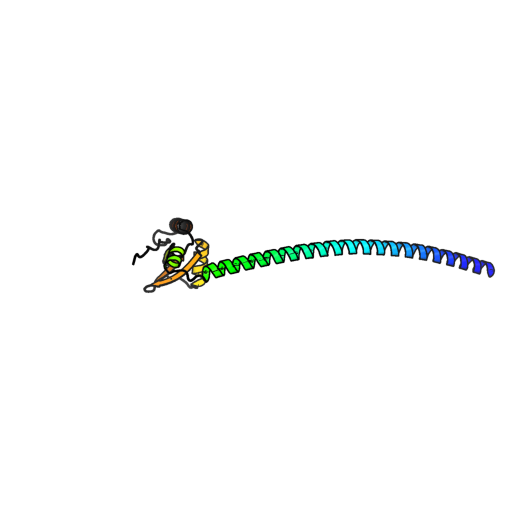1284 O O . LEU A 1 157 ? -20.737 -3.410 20.743 1.00 84.00 157 LEU A O 1
ATOM 1288 N N . TRP A 1 158 ? -19.234 -4.357 22.106 1.00 84.75 158 TRP A N 1
ATOM 1289 C CA . TRP A 1 158 ? -19.603 -3.615 23.306 1.00 84.75 158 TRP A CA 1
ATOM 1290 C C . TRP A 1 158 ? -18.531 -2.594 23.649 1.00 84.75 158 TRP A C 1
ATOM 1292 O O . TRP A 1 158 ? -17.341 -2.917 23.650 1.00 84.75 158 TRP A O 1
ATOM 1302 N N . LEU A 1 159 ? -18.934 -1.378 24.017 1.00 85.50 159 LEU A N 1
ATOM 1303 C CA . LEU A 1 159 ? -18.001 -0.369 24.507 1.00 85.50 159 LEU A CA 1
ATOM 1304 C C . LEU A 1 159 ? -17.288 -0.874 25.769 1.00 85.50 159 LEU A C 1
ATOM 1306 O O . LEU A 1 159 ? -17.920 -1.225 26.770 1.00 85.50 159 LEU A O 1
ATOM 1310 N N . LYS A 1 160 ? -15.953 -0.871 25.761 1.00 80.00 160 LYS A N 1
ATOM 1311 C CA . LYS A 1 160 ? -15.184 -1.238 26.948 1.00 80.00 160 LYS A CA 1
ATOM 1312 C C . LYS A 1 160 ? -15.180 -0.064 27.925 1.00 80.00 160 LYS A C 1
ATOM 1314 O O . LYS A 1 160 ? -14.505 0.940 27.708 1.00 80.00 160 LYS A O 1
ATOM 1319 N N . LYS A 1 161 ? -15.932 -0.200 29.021 1.00 67.94 161 LYS A N 1
ATOM 1320 C CA . LYS A 1 161 ? -16.042 0.825 30.071 1.00 67.94 161 LYS A CA 1
ATOM 1321 C C . LYS A 1 161 ? -14.652 1.241 30.574 1.00 67.94 161 LYS A C 1
ATOM 1323 O O . LYS A 1 161 ? -13.861 0.388 30.990 1.00 67.94 161 LYS A O 1
ATOM 1328 N N . LYS A 1 162 ? -14.368 2.550 30.570 1.00 62.28 162 LYS A N 1
ATOM 1329 C CA . LYS A 1 162 ? -13.167 3.111 31.206 1.00 62.28 162 LYS A CA 1
ATOM 1330 C C . LYS A 1 162 ? -13.221 2.769 32.701 1.00 62.28 162 LYS A C 1
ATOM 1332 O O . LYS A 1 162 ? -14.173 3.140 33.385 1.00 62.28 162 LYS A O 1
ATOM 1337 N N . ARG A 1 163 ? -12.229 2.031 33.208 1.00 52.62 163 ARG A N 1
ATOM 1338 C CA . ARG A 1 163 ? -12.024 1.901 34.656 1.00 52.62 163 ARG A CA 1
ATOM 1339 C C . ARG A 1 163 ? -11.281 3.151 35.116 1.00 52.62 163 ARG A C 1
ATOM 1341 O O . ARG A 1 163 ? -10.139 3.359 34.712 1.00 52.62 163 ARG A O 1
ATOM 1348 N N . PHE A 1 164 ? -11.958 3.995 35.886 1.00 41.91 164 PHE A N 1
ATOM 1349 C CA . PHE A 1 164 ? -11.306 5.031 36.677 1.00 41.91 164 PHE A CA 1
ATOM 1350 C C . PHE A 1 164 ? -10.705 4.309 37.889 1.00 41.91 164 PHE A C 1
ATOM 1352 O O . PHE A 1 164 ? -11.452 3.722 38.670 1.00 41.91 164 PHE A O 1
ATOM 1359 N N . TYR A 1 165 ? -9.377 4.220 37.928 1.00 43.50 165 TYR A N 1
ATOM 1360 C CA . TYR A 1 165 ? -8.626 3.850 39.127 1.00 43.50 165 TYR A CA 1
ATOM 1361 C C . TYR A 1 165 ? -8.259 5.132 39.857 1.00 43.50 165 TYR A C 1
ATOM 1363 O O . TYR A 1 165 ? -7.944 6.108 39.133 1.00 43.50 165 TYR A O 1
#

Secondary structure (DSSP, 8-state):
-HHHHHHHHHHHHHHHHHHHHHHHHHHHHHHHHHHHHHHHHHHHHHHHHHHHHHHHHHHHHHHHHHHHHHHHHHHS---HHHHHHHT-EEEEEEEPS-S---HHHHHHHHHHHHT-SEEEEEEETTEEEEEEEESSHHHHHHHHHHHHHHS-GGGS-EE------

Organism: Rhizophagus irregularis (strain DAOM 181602 / DAOM 197198 / MUCL 43194) (NCBI:txid747089)

pLDDT: mean 84.87, std 13.21, range [41.91, 98.5]